Protein AF-A0A958XJX7-F1 (afdb_monomer_lite)

Sequence (75 aa):
MLLNFDAASETPRHVCTSKRQGNWIIYSCPLCPGYERRMNLQTGVVSVREGEDPYILHEGSFVPAGLENTHSLAN

Radius of gyration: 16.87 Å; chains: 1; bounding box: 42×40×42 Å

pLDDT: mean 83.95, std 16.72, range [40.62, 97.75]

Foldseek 3Di:
DDDPPPPPPVQAEFEWDWDDDPQKIWTDTPVFPQWIWIAGNVPRDIDTDDGPDNSYHYDYDDDDPPRPPVPPPDD

Structure (mmCIF, N/CA/C/O backbone):
data_AF-A0A958XJX7-F1
#
_entry.id   AF-A0A958XJX7-F1
#
loop_
_atom_site.group_PDB
_atom_site.id
_atom_site.type_symbol
_atom_site.label_atom_id
_atom_site.label_alt_id
_atom_site.label_comp_id
_atom_site.label_asym_id
_atom_site.label_entity_id
_atom_site.label_seq_id
_atom_site.pdbx_PDB_ins_code
_atom_site.Cartn_x
_atom_site.Cartn_y
_atom_site.Cartn_z
_atom_site.occupancy
_atom_site.B_iso_or_equiv
_atom_site.auth_seq_id
_atom_site.auth_comp_id
_atom_site.auth_asym_id
_atom_site.auth_atom_id
_atom_site.pdbx_PDB_model_num
ATOM 1 N N . MET A 1 1 ? 28.611 -30.196 -8.193 1.00 40.62 1 MET A N 1
ATOM 2 C CA . MET A 1 1 ? 27.611 -29.174 -8.560 1.00 40.62 1 MET A CA 1
ATOM 3 C C . MET A 1 1 ? 27.539 -28.209 -7.392 1.00 40.62 1 MET A C 1
ATOM 5 O O . MET A 1 1 ? 27.029 -28.588 -6.349 1.00 40.62 1 MET A O 1
ATOM 9 N N . LEU A 1 2 ? 28.196 -27.054 -7.497 1.00 45.19 2 LEU A N 1
ATOM 10 C CA . LEU A 1 2 ? 28.182 -26.032 -6.450 1.00 45.19 2 LEU A CA 1
ATOM 11 C C . LEU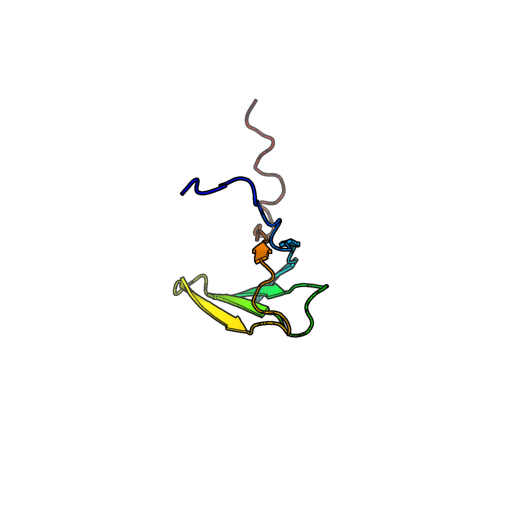 A 1 2 ? 26.982 -25.125 -6.730 1.00 45.19 2 LEU A C 1
ATOM 13 O O . LEU A 1 2 ? 26.889 -24.557 -7.815 1.00 45.19 2 LEU A O 1
ATOM 17 N N . LEU A 1 3 ? 26.034 -25.064 -5.797 1.00 55.38 3 LEU A N 1
ATOM 18 C CA . LEU A 1 3 ? 24.944 -24.096 -5.848 1.00 55.38 3 LEU A CA 1
ATOM 19 C C . LEU A 1 3 ? 25.520 -22.757 -5.382 1.00 55.38 3 LEU A C 1
ATOM 21 O O . LEU A 1 3 ? 25.810 -22.589 -4.200 1.00 55.38 3 LEU A O 1
ATOM 25 N N . ASN A 1 4 ? 25.738 -21.837 -6.319 1.00 53.41 4 ASN A N 1
ATOM 26 C CA . ASN A 1 4 ? 26.095 -20.460 -5.996 1.00 53.41 4 ASN A CA 1
ATOM 27 C C . ASN A 1 4 ? 24.850 -19.768 -5.427 1.00 53.41 4 ASN A C 1
ATOM 29 O O . ASN A 1 4 ? 23.888 -19.532 -6.154 1.00 53.41 4 ASN A O 1
ATOM 33 N N . PHE A 1 5 ? 24.874 -19.455 -4.131 1.00 60.44 5 PHE A N 1
ATOM 34 C CA . PHE A 1 5 ? 23.839 -18.674 -3.443 1.00 60.44 5 PHE A CA 1
ATOM 35 C C . PHE A 1 5 ? 24.075 -17.153 -3.540 1.00 60.44 5 PHE A C 1
ATOM 37 O O . PHE A 1 5 ? 23.316 -16.375 -2.972 1.00 60.44 5 PHE A O 1
ATOM 44 N N . ASP A 1 6 ? 25.080 -16.715 -4.303 1.00 57.41 6 ASP A N 1
ATOM 45 C CA . ASP A 1 6 ? 25.519 -15.313 -4.379 1.00 57.41 6 ASP A CA 1
ATOM 46 C C . ASP A 1 6 ? 24.799 -14.478 -5.451 1.00 57.41 6 ASP A C 1
ATOM 48 O O . ASP A 1 6 ? 25.344 -13.515 -5.984 1.00 57.41 6 ASP A O 1
ATOM 52 N N . ALA A 1 7 ? 23.554 -14.818 -5.776 1.00 55.62 7 ALA A N 1
ATOM 53 C CA . ALA A 1 7 ? 22.693 -13.960 -6.581 1.00 55.62 7 ALA A CA 1
ATOM 54 C C . ALA A 1 7 ? 21.533 -13.476 -5.713 1.00 55.62 7 ALA A C 1
ATOM 56 O O . ALA A 1 7 ? 20.381 -13.857 -5.913 1.00 55.62 7 ALA A O 1
ATOM 57 N N . ALA A 1 8 ? 21.837 -12.615 -4.740 1.00 57.94 8 ALA A N 1
ATOM 58 C CA . ALA A 1 8 ? 20.842 -11.678 -4.241 1.00 57.94 8 ALA A CA 1
ATOM 59 C C . ALA A 1 8 ? 20.475 -10.756 -5.413 1.00 57.94 8 ALA A C 1
ATOM 61 O O . ALA A 1 8 ? 21.026 -9.668 -5.558 1.00 57.94 8 ALA A O 1
ATOM 62 N N . SER A 1 9 ? 19.599 -11.218 -6.312 1.00 60.00 9 SER A N 1
ATOM 63 C CA . SER A 1 9 ? 18.946 -10.312 -7.244 1.00 60.00 9 SER A CA 1
ATOM 64 C C . SER A 1 9 ? 18.189 -9.332 -6.364 1.00 60.00 9 SER A C 1
ATOM 66 O O . SER A 1 9 ? 17.269 -9.739 -5.648 1.00 60.00 9 SER A O 1
ATOM 68 N N . GLU A 1 10 ? 18.609 -8.074 -6.339 1.00 74.12 10 GLU A N 1
ATOM 69 C CA . GLU A 1 10 ? 17.857 -7.025 -5.670 1.00 74.12 10 GLU A CA 1
ATOM 70 C C . GLU A 1 10 ? 16.526 -6.887 -6.407 1.00 74.12 10 GLU A C 1
ATOM 72 O O . GLU A 1 10 ? 16.415 -6.154 -7.387 1.00 74.12 10 GLU A O 1
ATOM 77 N N . THR A 1 11 ? 15.521 -7.665 -5.995 1.00 82.75 11 THR A N 1
ATOM 78 C CA . THR A 1 11 ? 14.179 -7.542 -6.549 1.00 82.75 11 THR A CA 1
ATOM 79 C C . THR A 1 11 ? 13.743 -6.090 -6.342 1.00 82.75 11 THR A C 1
ATOM 81 O O . THR A 1 11 ? 13.787 -5.629 -5.194 1.00 82.75 11 THR A O 1
ATOM 84 N N . PRO A 1 12 ? 13.369 -5.360 -7.409 1.00 91.00 12 PRO A N 1
ATOM 85 C CA . PRO A 1 12 ? 13.031 -3.946 -7.317 1.00 91.00 12 PRO A CA 1
ATOM 86 C C . PRO A 1 12 ? 11.975 -3.700 -6.240 1.00 91.00 12 PRO A C 1
ATOM 88 O O . PRO A 1 12 ? 10.970 -4.411 -6.181 1.00 91.00 12 PRO A O 1
ATOM 91 N N . ARG A 1 13 ? 12.210 -2.706 -5.374 1.00 93.06 13 ARG A N 1
ATOM 92 C CA . ARG A 1 13 ? 11.293 -2.336 -4.288 1.00 93.06 13 ARG A CA 1
ATOM 93 C C . ARG A 1 13 ? 10.789 -0.918 -4.467 1.00 93.06 13 ARG A C 1
ATOM 95 O O . ARG A 1 13 ? 11.588 -0.013 -4.693 1.00 93.06 13 ARG A O 1
ATOM 102 N N . HIS A 1 14 ? 9.486 -0.711 -4.300 1.00 94.94 14 HIS A N 1
ATOM 103 C CA . HIS A 1 14 ? 8.871 0.613 -4.331 1.00 94.94 14 HIS A CA 1
ATOM 104 C C . HIS A 1 14 ? 8.117 0.921 -3.038 1.00 94.94 14 HIS A C 1
ATOM 106 O O . HIS A 1 14 ? 7.283 0.139 -2.573 1.00 94.94 14 HIS A O 1
ATOM 112 N N . VAL A 1 15 ? 8.342 2.131 -2.524 1.00 95.50 15 VAL A N 1
ATOM 113 C CA . VAL A 1 15 ? 7.609 2.672 -1.379 1.00 95.50 15 VAL A CA 1
ATOM 114 C C . VAL A 1 15 ? 6.243 3.183 -1.837 1.00 95.50 15 VAL A C 1
ATOM 116 O O . VAL A 1 15 ? 6.122 4.017 -2.736 1.00 95.50 15 VAL A O 1
ATOM 119 N N . CYS A 1 16 ? 5.198 2.667 -1.208 1.00 95.88 16 CYS A N 1
ATOM 120 C CA . CYS A 1 16 ? 3.810 3.014 -1.450 1.00 95.88 16 CYS A CA 1
ATOM 121 C C . CYS A 1 16 ? 3.340 4.069 -0.456 1.00 95.88 16 CYS A C 1
ATOM 123 O O . CYS A 1 16 ? 3.687 4.046 0.726 1.00 95.88 16 CYS A O 1
ATOM 125 N N . THR A 1 17 ? 2.469 4.951 -0.927 1.00 95.00 17 THR A N 1
ATOM 126 C CA . THR A 1 17 ? 1.713 5.858 -0.070 1.00 95.00 17 THR A CA 1
ATOM 127 C C . THR A 1 17 ? 0.429 5.178 0.380 1.00 95.00 17 THR A C 1
ATOM 129 O O . THR A 1 17 ? -0.101 4.311 -0.319 1.00 95.00 17 THR A O 1
ATOM 132 N N . SER A 1 18 ? -0.078 5.549 1.555 1.00 95.00 18 SER A N 1
ATOM 133 C CA . SER A 1 18 ? -1.313 4.989 2.096 1.00 95.00 18 SER A CA 1
ATOM 134 C C . SER A 1 18 ? -2.295 6.081 2.512 1.00 95.00 18 SER A C 1
ATOM 136 O O . SER A 1 18 ? -1.914 7.172 2.933 1.00 95.00 18 SER A O 1
ATOM 138 N N . LYS A 1 19 ? -3.588 5.790 2.377 1.00 94.19 19 LYS A N 1
ATOM 139 C CA . LYS A 1 19 ? -4.680 6.642 2.864 1.00 94.19 19 LYS A CA 1
ATOM 140 C C . LYS A 1 19 ? -5.807 5.790 3.425 1.00 94.19 19 LYS A C 1
ATOM 142 O O . LYS A 1 19 ? -6.023 4.666 2.975 1.00 94.19 19 LYS A O 1
ATOM 147 N N . ARG A 1 20 ? -6.571 6.347 4.362 1.00 94.81 20 ARG A N 1
ATOM 148 C CA . ARG A 1 20 ? -7.781 5.708 4.889 1.00 94.81 20 ARG A CA 1
ATOM 149 C C . ARG A 1 20 ? -9.028 6.252 4.202 1.00 94.81 20 ARG A C 1
ATOM 151 O O . ARG A 1 20 ? -9.182 7.461 4.057 1.00 94.81 20 ARG A O 1
ATOM 158 N N . GLN A 1 21 ? -9.932 5.356 3.825 1.00 94.94 21 GLN A N 1
ATOM 159 C CA . GLN A 1 21 ? -11.267 5.658 3.314 1.00 94.94 21 GLN A CA 1
ATOM 160 C C . GLN A 1 21 ? -12.285 4.760 4.027 1.00 94.94 21 GLN A C 1
ATOM 162 O O . GLN A 1 21 ? -12.465 3.589 3.689 1.00 94.94 21 GLN A O 1
ATOM 167 N N . GLY A 1 22 ? -12.918 5.296 5.073 1.00 94.44 22 GLY A N 1
ATOM 168 C CA . GLY A 1 22 ? -13.808 4.528 5.946 1.00 94.44 22 GLY A CA 1
ATOM 169 C C . GLY A 1 22 ? -13.079 3.359 6.616 1.00 94.44 22 GLY A C 1
ATOM 170 O O . GLY A 1 22 ? -12.113 3.559 7.360 1.00 94.44 22 GLY A O 1
ATOM 171 N N . ASN A 1 23 ? -13.533 2.137 6.330 1.00 96.12 23 ASN A N 1
ATOM 172 C CA . ASN A 1 23 ? -12.934 0.901 6.844 1.00 96.12 23 ASN A CA 1
ATOM 173 C C . ASN A 1 23 ? -11.797 0.367 5.970 1.00 96.12 23 ASN A C 1
ATOM 175 O O . ASN A 1 23 ? -11.248 -0.676 6.295 1.00 96.12 23 ASN A O 1
ATOM 179 N N . TRP A 1 24 ? -11.426 1.050 4.888 1.00 96.88 24 TRP A N 1
ATOM 180 C CA . TRP A 1 24 ? -10.360 0.611 3.992 1.00 96.88 24 TRP A CA 1
ATOM 181 C C . TRP A 1 24 ? -9.099 1.456 4.161 1.00 96.88 24 TRP A C 1
ATOM 183 O O . TRP A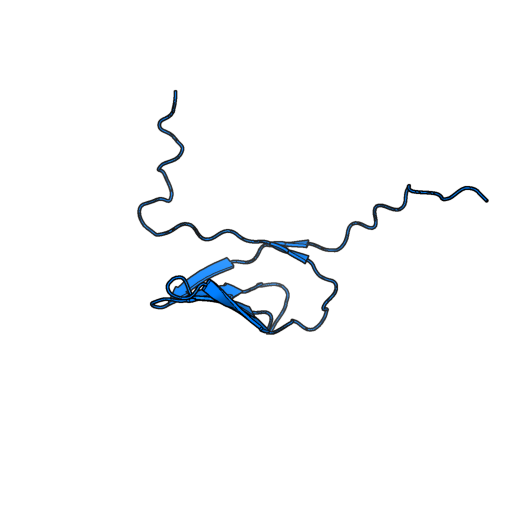 1 24 ? -9.164 2.685 4.159 1.00 96.88 24 TRP A O 1
ATOM 193 N N . ILE A 1 25 ? -7.945 0.801 4.251 1.00 96.94 25 ILE A N 1
ATOM 194 C CA . ILE A 1 25 ? -6.644 1.397 3.951 1.00 96.94 25 ILE A CA 1
ATOM 195 C C . ILE A 1 25 ? -6.345 1.095 2.490 1.00 96.94 25 ILE A C 1
ATOM 197 O O . ILE A 1 25 ? -6.435 -0.055 2.065 1.00 96.94 25 ILE A O 1
ATOM 201 N N . ILE A 1 26 ? -5.997 2.124 1.732 1.00 97.19 26 ILE A N 1
ATOM 202 C CA . ILE A 1 26 ? -5.647 2.030 0.321 1.00 97.19 26 ILE A CA 1
ATOM 203 C C . ILE A 1 26 ? -4.180 2.409 0.188 1.00 97.19 26 ILE A C 1
ATOM 205 O O . ILE A 1 26 ? -3.803 3.522 0.552 1.00 97.19 26 ILE A O 1
ATOM 209 N N . TYR A 1 27 ? -3.379 1.485 -0.326 1.00 97.19 27 TYR A N 1
ATOM 210 C CA . TYR A 1 27 ? -1.983 1.675 -0.685 1.00 97.1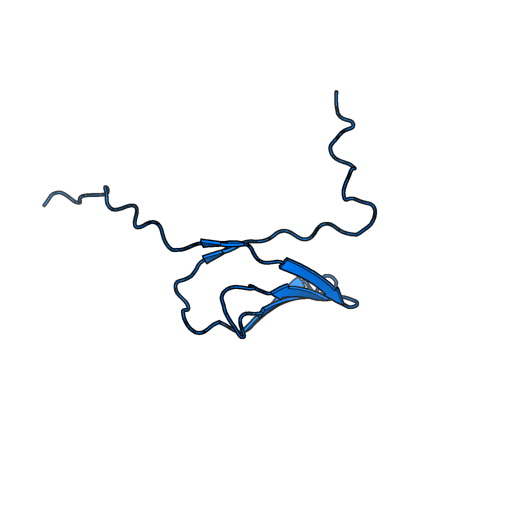9 27 TYR A CA 1
ATOM 211 C C . TYR A 1 27 ? -1.881 1.875 -2.194 1.00 97.19 27 TYR A C 1
ATOM 213 O O . TYR A 1 27 ? -2.407 1.062 -2.953 1.00 97.19 27 TYR A O 1
ATOM 221 N N . SER A 1 28 ? -1.178 2.918 -2.618 1.00 96.81 28 SER A N 1
ATOM 222 C CA . SER A 1 28 ? -0.911 3.228 -4.025 1.00 96.81 28 SER A CA 1
ATOM 223 C C . SER A 1 28 ? 0.580 3.450 -4.241 1.00 96.81 28 SER A C 1
ATOM 225 O O . SER A 1 28 ? 1.249 4.035 -3.388 1.00 96.81 28 SER A O 1
ATOM 227 N N . CYS A 1 29 ? 1.102 3.011 -5.384 1.00 96.44 29 CYS A N 1
ATOM 228 C CA . CYS A 1 29 ? 2.495 3.240 -5.747 1.00 96.44 29 CYS A CA 1
ATOM 229 C C . CYS A 1 29 ? 2.590 4.380 -6.773 1.00 96.44 29 CYS A C 1
ATOM 231 O O . CYS A 1 29 ? 1.947 4.292 -7.818 1.00 96.44 29 CYS A O 1
ATOM 233 N N . PRO A 1 30 ? 3.395 5.430 -6.531 1.00 94.75 30 PRO A N 1
ATOM 234 C CA . PRO A 1 30 ? 3.568 6.515 -7.499 1.00 94.75 30 PRO A CA 1
ATOM 235 C C . PRO A 1 30 ? 4.335 6.086 -8.762 1.00 94.75 30 PRO A C 1
ATOM 237 O O . PRO A 1 30 ? 4.240 6.763 -9.779 1.00 94.75 30 PRO A O 1
ATOM 240 N N . LEU A 1 31 ? 5.080 4.976 -8.699 1.00 95.19 31 LEU A N 1
ATOM 241 C CA . LEU A 1 31 ? 5.915 4.465 -9.792 1.00 95.19 31 LEU A CA 1
ATOM 242 C C . LEU A 1 31 ? 5.252 3.339 -10.597 1.00 95.19 31 LEU A C 1
ATOM 244 O O . LEU A 1 31 ? 5.732 3.006 -11.674 1.00 95.19 31 LEU A O 1
ATOM 248 N N . CYS A 1 32 ? 4.158 2.760 -10.096 1.00 95.25 32 CYS A N 1
ATOM 249 C CA . CYS A 1 32 ? 3.446 1.667 -10.756 1.00 95.25 32 CYS A CA 1
ATOM 250 C C . CYS A 1 32 ? 1.996 2.091 -11.007 1.00 95.25 32 CYS A C 1
ATOM 252 O O . CYS A 1 32 ? 1.137 1.892 -10.139 1.00 95.25 32 CYS A O 1
ATOM 254 N N . PRO A 1 33 ? 1.707 2.702 -12.171 1.00 92.94 33 PRO A N 1
ATOM 255 C CA . PRO A 1 33 ? 0.357 3.095 -12.539 1.00 92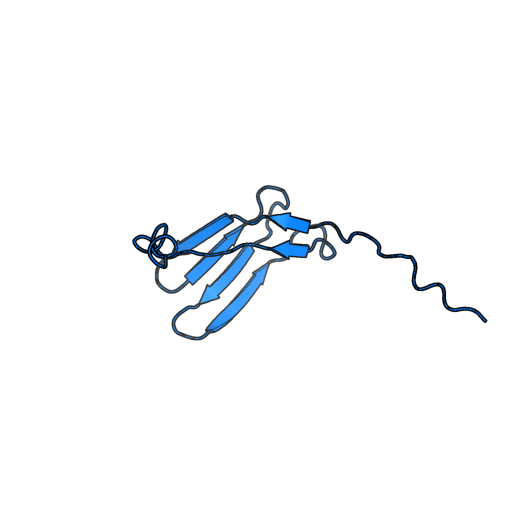.94 33 PRO A CA 1
ATOM 256 C C . PRO A 1 33 ? -0.616 1.921 -12.423 1.00 92.94 33 PRO A C 1
ATOM 258 O O . PRO A 1 33 ? -0.361 0.819 -12.899 1.00 92.94 33 PRO A O 1
ATOM 261 N N . GLY A 1 34 ? -1.745 2.157 -11.760 1.00 92.62 34 GLY A N 1
ATOM 262 C CA . GLY A 1 34 ? -2.781 1.143 -11.574 1.00 92.62 34 GLY A CA 1
ATOM 263 C C . GLY A 1 34 ? -2.543 0.156 -10.429 1.00 92.62 34 GLY A C 1
ATOM 2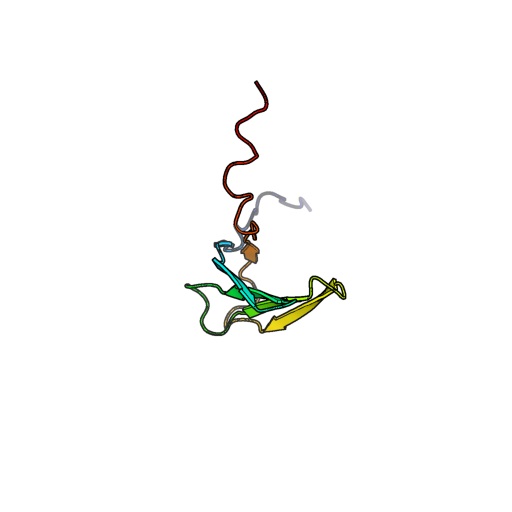64 O O . GLY A 1 34 ? -3.516 -0.499 -10.051 1.00 92.62 34 GLY A O 1
ATOM 265 N N . TYR A 1 35 ? -1.342 0.096 -9.833 1.00 96.50 35 TYR A N 1
ATOM 266 C CA . TYR A 1 35 ? -1.127 -0.699 -8.622 1.00 96.50 35 TYR A CA 1
ATOM 267 C C . TYR A 1 35 ? -1.928 -0.119 -7.454 1.00 96.50 35 TYR A C 1
ATOM 269 O O . TYR A 1 35 ? -1.788 1.059 -7.096 1.00 96.50 35 TYR A O 1
ATOM 277 N N . GLU A 1 36 ? -2.734 -0.967 -6.823 1.00 96.81 36 GLU A N 1
ATOM 278 C CA . GLU A 1 36 ? -3.481 -0.605 -5.629 1.00 96.81 36 GLU A CA 1
ATOM 279 C C . GLU A 1 36 ? -3.693 -1.821 -4.726 1.00 96.81 36 GLU A C 1
ATOM 281 O O . GLU A 1 36 ? -4.293 -2.818 -5.127 1.00 96.81 36 GLU A O 1
ATOM 286 N N . ARG A 1 37 ? -3.272 -1.719 -3.464 1.00 96.44 37 ARG A N 1
ATOM 287 C CA . ARG A 1 37 ? -3.593 -2.708 -2.428 1.00 96.44 37 ARG A CA 1
ATOM 288 C C . ARG A 1 37 ? -4.580 -2.098 -1.449 1.00 96.44 37 ARG A C 1
ATOM 290 O O . ARG A 1 37 ? -4.320 -1.046 -0.876 1.00 96.44 37 ARG A O 1
ATOM 297 N N . ARG A 1 38 ? -5.699 -2.767 -1.209 1.00 97.31 38 ARG A N 1
ATOM 298 C CA . ARG A 1 38 ? -6.710 -2.370 -0.227 1.00 97.31 38 ARG A CA 1
ATOM 299 C C . ARG A 1 38 ? -6.748 -3.367 0.916 1.00 97.31 38 ARG A C 1
ATOM 301 O O . ARG A 1 38 ? -6.740 -4.568 0.675 1.00 97.31 38 ARG A O 1
ATOM 308 N N . MET A 1 39 ? -6.846 -2.873 2.142 1.00 96.94 39 MET A N 1
ATOM 309 C CA . MET A 1 39 ? -7.044 -3.682 3.343 1.00 96.94 39 MET A CA 1
ATOM 310 C C . MET A 1 39 ? -8.240 -3.148 4.123 1.00 96.94 39 MET A C 1
ATOM 312 O O . MET A 1 39 ? -8.271 -1.971 4.479 1.00 96.94 39 MET A O 1
ATOM 316 N N . ASN A 1 40 ? -9.223 -3.998 4.395 1.00 97.06 40 ASN A N 1
ATOM 317 C CA . ASN A 1 40 ? -10.366 -3.650 5.221 1.00 97.06 40 ASN A CA 1
ATOM 318 C C . ASN A 1 40 ? -10.024 -3.869 6.699 1.00 97.06 40 ASN A C 1
ATOM 320 O O . ASN A 1 40 ? -9.824 -4.997 7.132 1.00 97.06 40 ASN A O 1
ATOM 324 N N . LEU A 1 41 ? -10.005 -2.802 7.487 1.00 93.12 41 LEU A N 1
ATOM 325 C CA . LEU A 1 41 ? -9.684 -2.832 8.914 1.00 93.12 41 LEU A CA 1
ATOM 326 C C . LEU A 1 41 ? -10.731 -3.548 9.773 1.00 93.12 41 LEU A C 1
ATOM 328 O O . LEU A 1 41 ? -10.403 -4.007 10.859 1.00 93.12 41 LEU A O 1
ATOM 332 N N . GLN A 1 42 ? -11.984 -3.628 9.320 1.00 95.31 42 GLN A N 1
ATOM 333 C CA . GLN A 1 42 ? -13.057 -4.273 10.080 1.00 95.31 42 GLN A CA 1
ATOM 334 C C . GLN A 1 42 ? -13.075 -5.789 9.867 1.00 95.31 42 GLN A C 1
ATOM 336 O O . GLN A 1 42 ? -13.358 -6.540 10.792 1.00 95.31 42 GLN A O 1
ATOM 341 N N . THR A 1 43 ? -12.813 -6.234 8.638 1.00 97.19 43 THR A N 1
ATOM 342 C CA . THR A 1 43 ? -12.960 -7.644 8.232 1.00 97.19 43 THR A CA 1
ATOM 343 C C . THR A 1 43 ? -11.631 -8.349 7.978 1.00 97.19 43 THR A C 1
ATOM 345 O O . THR A 1 43 ? -11.607 -9.566 7.848 1.00 97.19 43 THR A O 1
ATOM 348 N N . GLY A 1 44 ? -10.531 -7.604 7.861 1.00 94.94 44 GLY A N 1
ATOM 349 C CA . GLY A 1 44 ? -9.219 -8.126 7.479 1.00 94.94 44 GLY A CA 1
ATOM 350 C C . GLY A 1 44 ? -9.076 -8.453 5.989 1.00 94.94 44 GLY A C 1
ATOM 351 O O . GLY A 1 44 ? -7.999 -8.864 5.568 1.00 94.94 44 GLY A O 1
ATOM 352 N N . VAL A 1 45 ? -10.124 -8.268 5.173 1.00 97.75 45 VAL A N 1
ATOM 353 C CA . VAL A 1 45 ? -10.088 -8.574 3.734 1.00 97.75 45 VAL A CA 1
ATOM 354 C C . VAL A 1 45 ? -9.028 -7.731 3.030 1.00 97.75 45 VAL A C 1
ATOM 356 O O . VAL A 1 45 ? -9.009 -6.505 3.164 1.00 97.75 45 VAL A O 1
ATOM 359 N N . VAL A 1 46 ? -8.192 -8.387 2.226 1.00 96.62 46 VAL A N 1
ATOM 360 C CA . VAL A 1 46 ? -7.184 -7.746 1.377 1.00 96.62 46 VAL A CA 1
ATOM 361 C C . VAL A 1 46 ? -7.550 -7.956 -0.089 1.00 96.62 46 VAL A C 1
ATOM 363 O O . VAL A 1 46 ? -7.910 -9.057 -0.493 1.00 96.62 46 VAL A O 1
ATOM 366 N N . SER A 1 47 ? -7.453 -6.894 -0.885 1.00 96.44 47 SER A N 1
ATOM 367 C CA . SER A 1 47 ? -7.627 -6.923 -2.339 1.00 96.44 47 SER A CA 1
ATOM 368 C C . SER A 1 47 ? -6.434 -6.241 -2.988 1.00 96.44 47 SER A C 1
ATOM 370 O O . SER A 1 47 ? -6.057 -5.149 -2.565 1.00 96.44 47 SER A O 1
ATOM 372 N N . VAL A 1 48 ? -5.869 -6.847 -4.027 1.00 95.50 48 VAL A N 1
ATOM 373 C CA . VAL A 1 48 ? -4.736 -6.286 -4.770 1.00 95.50 48 VAL A CA 1
ATOM 374 C C . VAL A 1 48 ? -5.124 -6.159 -6.234 1.00 95.50 48 VAL A C 1
ATOM 376 O O . VAL A 1 48 ? -5.659 -7.092 -6.830 1.00 95.50 48 VAL A O 1
ATOM 379 N N . ARG A 1 49 ? -4.883 -4.980 -6.797 1.00 95.50 49 ARG A N 1
ATOM 380 C CA . ARG A 1 49 ? -4.798 -4.760 -8.232 1.00 95.50 49 ARG A CA 1
ATOM 381 C C . ARG A 1 49 ? -3.320 -4.605 -8.553 1.00 95.50 49 ARG A C 1
ATOM 383 O O . ARG A 1 49 ? -2.702 -3.646 -8.096 1.00 95.50 49 ARG A O 1
ATOM 390 N N . GLU A 1 50 ? -2.781 -5.558 -9.301 1.00 91.00 50 GLU A N 1
ATOM 391 C CA . GLU A 1 50 ? -1.382 -5.526 -9.715 1.00 91.00 50 GLU A CA 1
ATOM 392 C C . GLU A 1 50 ? -1.116 -4.369 -10.685 1.00 91.00 50 GLU A C 1
ATOM 394 O O . GLU A 1 50 ? -2.008 -3.930 -11.423 1.00 91.00 50 GLU A O 1
ATOM 399 N N . GLY A 1 51 ? 0.117 -3.863 -10.648 1.00 86.62 51 GLY A N 1
ATOM 400 C CA . GLY A 1 51 ? 0.636 -2.955 -11.666 1.00 86.62 51 GLY A CA 1
ATOM 401 C C . GLY A 1 51 ? 1.033 -3.705 -12.940 1.00 86.62 51 GLY A C 1
ATOM 402 O O . GLY A 1 51 ? 0.728 -4.882 -13.114 1.00 86.62 51 GLY A O 1
ATOM 403 N N . GLU A 1 52 ? 1.734 -3.015 -13.837 1.00 89.62 52 GLU A N 1
ATOM 404 C CA . GLU A 1 52 ? 2.213 -3.606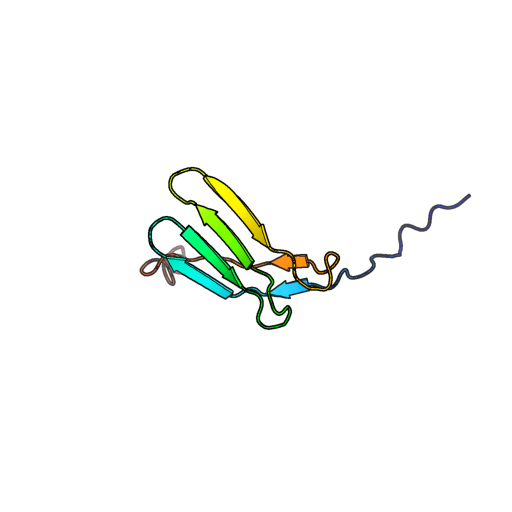 -15.095 1.00 89.62 52 GLU A CA 1
ATOM 405 C C . GLU A 1 52 ? 3.275 -4.696 -14.882 1.00 89.62 52 GLU A C 1
ATOM 407 O O . GLU A 1 52 ? 3.284 -5.686 -15.610 1.00 89.62 52 GLU A O 1
ATOM 412 N N . ASP A 1 53 ? 4.139 -4.534 -13.875 1.00 89.94 53 ASP A N 1
ATOM 413 C CA . ASP A 1 53 ? 5.174 -5.505 -13.520 1.00 89.94 53 ASP A CA 1
ATOM 414 C C . ASP A 1 53 ? 4.855 -6.169 -12.165 1.00 89.94 53 ASP A C 1
ATOM 416 O O . ASP A 1 53 ? 4.962 -5.514 -11.122 1.00 89.94 53 ASP A O 1
ATOM 420 N N . PRO A 1 54 ? 4.473 -7.460 -12.152 1.00 85.62 54 PRO A N 1
ATOM 421 C CA . PRO A 1 54 ? 4.130 -8.187 -10.931 1.00 85.62 54 PRO A CA 1
ATOM 422 C C . PRO A 1 54 ? 5.353 -8.619 -10.105 1.00 85.62 54 PRO A C 1
ATOM 424 O O . PRO A 1 54 ? 5.185 -9.175 -9.019 1.00 85.62 54 PRO A O 1
ATOM 427 N N . TYR A 1 55 ? 6.580 -8.417 -10.597 1.00 89.31 55 TYR A N 1
ATOM 428 C CA . TYR A 1 55 ? 7.806 -8.783 -9.880 1.00 89.31 55 TYR A CA 1
ATOM 429 C C . TYR A 1 55 ? 8.349 -7.652 -9.000 1.00 89.31 55 TYR A C 1
ATOM 431 O O . TYR A 1 55 ? 9.304 -7.863 -8.250 1.00 89.31 55 TYR A O 1
ATOM 439 N N . ILE A 1 56 ? 7.744 -6.464 -9.056 1.00 92.06 56 ILE A N 1
ATOM 440 C CA . ILE A 1 56 ? 8.095 -5.342 -8.185 1.00 92.06 56 ILE A CA 1
ATOM 441 C C . ILE A 1 56 ? 7.516 -5.577 -6.788 1.00 92.06 56 ILE A C 1
ATOM 443 O O . ILE A 1 56 ? 6.319 -5.795 -6.603 1.00 92.06 56 ILE A O 1
ATOM 447 N N . LEU A 1 57 ? 8.367 -5.475 -5.770 1.00 92.81 57 LEU A N 1
ATOM 448 C CA . LEU A 1 57 ? 7.948 -5.594 -4.380 1.00 92.81 57 LEU A CA 1
ATOM 449 C C . LEU A 1 57 ? 7.474 -4.243 -3.845 1.00 92.81 57 LEU A C 1
ATOM 451 O O . LEU A 1 57 ? 8.224 -3.271 -3.754 1.00 92.81 57 LEU A O 1
ATOM 455 N N . HIS A 1 58 ? 6.214 -4.203 -3.435 1.00 94.56 58 HIS A N 1
ATOM 456 C CA . HIS A 1 58 ? 5.592 -3.014 -2.876 1.00 94.56 58 HIS A CA 1
ATOM 457 C C . HIS A 1 58 ? 5.595 -3.036 -1.348 1.00 94.56 58 HIS A C 1
ATOM 459 O O . HIS A 1 58 ? 4.996 -3.911 -0.716 1.00 94.56 58 HIS A O 1
ATOM 465 N N . GLU A 1 59 ? 6.197 -2.015 -0.746 1.00 93.50 59 GLU A N 1
ATOM 466 C CA . GLU A 1 59 ? 6.225 -1.824 0.704 1.00 93.50 59 GLU A CA 1
ATOM 467 C C . GLU A 1 59 ? 5.591 -0.494 1.102 1.00 93.50 59 GLU A C 1
ATOM 469 O O . GLU A 1 59 ? 5.541 0.449 0.323 1.00 93.50 59 GLU A O 1
ATOM 474 N N . GLY A 1 60 ? 5.056 -0.407 2.313 1.00 90.62 60 GLY A N 1
ATOM 475 C CA . GLY A 1 60 ? 4.457 0.826 2.808 1.00 90.62 60 GLY A CA 1
ATOM 476 C C . GLY A 1 60 ? 3.748 0.609 4.132 1.00 90.62 60 GLY A C 1
ATOM 477 O O . GLY A 1 60 ? 3.157 -0.448 4.370 1.00 90.62 60 GLY A O 1
ATOM 478 N N . SER A 1 61 ? 3.794 1.625 4.987 1.00 89.31 61 SER A N 1
ATOM 479 C CA . SER A 1 61 ? 3.112 1.647 6.276 1.00 89.31 61 SER A CA 1
ATOM 480 C C . SER A 1 61 ? 1.874 2.543 6.218 1.00 89.31 61 SER A C 1
ATOM 482 O O . SER A 1 61 ? 1.731 3.414 5.357 1.00 89.31 61 SER A O 1
ATOM 484 N N . PHE A 1 62 ? 0.935 2.292 7.126 1.00 90.19 62 PHE A N 1
ATOM 485 C CA . PHE A 1 62 ? -0.170 3.200 7.405 1.00 90.19 62 PHE A CA 1
ATOM 486 C C . PHE A 1 62 ? -0.121 3.545 8.886 1.00 90.19 62 PHE A C 1
ATOM 488 O O . PHE A 1 62 ? -0.223 2.655 9.728 1.00 90.19 62 PHE A O 1
ATOM 495 N N . VAL A 1 63 ? 0.035 4.831 9.185 1.00 86.62 63 VAL A N 1
ATOM 496 C CA . VAL A 1 63 ? -0.045 5.357 10.547 1.00 86.62 63 VAL A CA 1
ATOM 497 C C . VAL A 1 63 ? -1.364 6.121 10.659 1.00 86.62 63 VAL A C 1
ATOM 499 O O . VAL A 1 63 ? -1.590 7.044 9.873 1.00 86.62 63 VAL A O 1
ATOM 502 N N . PRO A 1 64 ? -2.274 5.734 11.570 1.00 82.38 64 PRO A N 1
ATOM 503 C CA . PRO A 1 64 ? -3.493 6.494 11.808 1.00 82.38 64 PRO A CA 1
ATOM 504 C C . PRO A 1 64 ? -3.172 7.930 12.233 1.00 82.38 64 PRO A C 1
ATOM 506 O O . PRO A 1 64 ? -2.261 8.149 13.028 1.00 82.38 64 PRO A O 1
ATOM 509 N N . ALA A 1 65 ? -3.958 8.892 11.747 1.00 77.12 65 ALA A N 1
ATOM 510 C CA . ALA A 1 65 ? -3.856 10.278 12.193 1.00 77.12 65 ALA A CA 1
ATOM 511 C C . ALA A 1 65 ? -4.030 10.370 13.720 1.00 77.12 65 ALA A C 1
ATOM 513 O O . ALA A 1 65 ? -4.928 9.738 14.286 1.00 77.12 65 ALA A O 1
ATOM 514 N N . GLY A 1 66 ? -3.170 11.151 14.368 1.00 75.69 66 GLY A N 1
ATOM 515 C CA . GLY A 1 66 ? -3.052 11.269 15.820 1.00 75.69 66 GLY A CA 1
ATOM 516 C C . GLY A 1 66 ? -2.041 10.310 16.459 1.00 75.69 66 GLY A C 1
ATOM 517 O O . GLY A 1 66 ? -1.776 10.440 17.653 1.00 75.69 66 GLY A O 1
ATOM 518 N N . LEU A 1 67 ? -1.459 9.370 15.704 1.00 73.69 67 LEU A N 1
ATOM 519 C CA . LEU A 1 67 ? -0.429 8.444 16.199 1.00 73.69 67 LEU A CA 1
ATOM 520 C C . LEU A 1 67 ? 0.955 8.689 15.591 1.00 73.69 67 LEU A C 1
ATOM 522 O O . LEU A 1 67 ? 1.914 8.045 16.020 1.00 73.69 67 LEU A O 1
ATOM 526 N N . GLU A 1 68 ? 1.082 9.647 14.667 1.00 69.00 68 GLU A N 1
ATOM 527 C CA . GLU A 1 68 ? 2.318 9.944 13.931 1.00 69.00 68 GLU A CA 1
ATOM 528 C C . GLU A 1 68 ? 3.545 10.237 14.811 1.00 69.00 68 GLU A C 1
ATOM 530 O O . GLU A 1 68 ? 4.665 10.025 14.359 1.00 69.00 68 GLU A O 1
ATOM 535 N N . ASN A 1 69 ? 3.355 10.640 16.075 1.00 63.28 69 ASN A N 1
ATOM 536 C CA . ASN A 1 69 ? 4.436 11.064 16.977 1.00 63.28 69 ASN A CA 1
ATOM 537 C C . ASN A 1 69 ? 4.509 10.278 18.300 1.00 63.28 69 ASN A C 1
ATOM 539 O O . ASN A 1 69 ? 5.198 10.690 19.232 1.00 63.28 69 ASN A O 1
ATOM 543 N N . THR A 1 70 ? 3.798 9.155 18.426 1.00 60.06 70 THR A N 1
ATOM 544 C CA . THR A 1 70 ? 3.689 8.437 19.716 1.00 60.06 70 THR A CA 1
ATOM 545 C C . THR A 1 70 ? 4.898 7.560 20.066 1.00 60.06 70 THR A C 1
ATOM 547 O O . THR A 1 70 ? 4.995 7.075 21.190 1.00 60.06 70 THR A O 1
ATOM 550 N N . HIS A 1 71 ? 5.867 7.412 19.157 1.00 55.91 71 HIS A N 1
ATOM 551 C CA . HIS A 1 71 ? 7.070 6.597 19.370 1.00 55.91 71 HIS A CA 1
ATOM 552 C C . HIS A 1 71 ? 8.271 7.353 19.976 1.00 55.91 71 HIS A C 1
ATOM 554 O O . HIS A 1 71 ? 9.317 6.745 20.182 1.00 55.91 71 HIS A O 1
ATOM 560 N N . SER A 1 72 ? 8.132 8.641 20.312 1.00 56.22 72 SER A N 1
ATOM 561 C CA . SER A 1 72 ? 9.239 9.467 20.834 1.00 56.22 72 SER A CA 1
ATOM 562 C C . SER A 1 72 ? 9.283 9.607 22.366 1.00 56.22 72 SER A C 1
ATOM 564 O O . SER A 1 72 ? 10.070 10.402 22.868 1.00 56.22 72 SER A O 1
ATOM 566 N N . LEU A 1 73 ? 8.444 8.884 23.124 1.00 49.69 73 LEU A N 1
ATOM 567 C CA . LEU A 1 73 ? 8.313 9.053 24.587 1.00 49.69 73 LEU A CA 1
ATOM 568 C C . LEU A 1 73 ? 8.817 7.869 25.433 1.00 49.69 73 LEU A C 1
ATOM 570 O O . LEU A 1 73 ? 8.514 7.794 26.619 1.00 49.69 73 LEU A O 1
ATOM 574 N N . ALA A 1 74 ? 9.604 6.961 24.858 1.00 52.59 74 ALA A N 1
ATOM 575 C CA . ALA A 1 74 ? 10.365 5.982 25.632 1.00 52.59 74 ALA A CA 1
ATOM 576 C C . ALA A 1 74 ? 11.842 6.399 25.674 1.00 52.59 74 ALA A C 1
ATOM 578 O O . ALA A 1 74 ? 12.622 5.970 24.830 1.00 52.59 74 ALA A O 1
ATOM 579 N N . ASN A 1 75 ? 12.191 7.268 26.626 1.00 45.62 75 ASN A N 1
ATOM 580 C CA . ASN A 1 75 ? 13.540 7.429 27.181 1.00 45.62 75 ASN A CA 1
ATOM 581 C C . ASN A 1 75 ? 13.430 7.915 28.625 1.00 45.62 75 ASN A C 1
ATOM 583 O O . ASN A 1 75 ? 12.751 8.944 28.836 1.00 45.62 75 ASN A O 1
#

Secondary structure (DSSP, 8-state):
------------EEEPEEEEETTEEEEE-SSSTT-EEEEETTT--EEEE--S-TTSEEE-----TT-TTGGG---